Protein AF-A0A3G9ISR9-F1 (afdb_monomer)

Radius of gyration: 31.05 Å; Cα contacts (8 Å, |Δi|>4): 132; chains: 1; bounding box: 53×71×62 Å

Mean predicted aligned error: 17.69 Å

pLDDT: mean 74.48, std 16.29, range [47.75, 94.88]

Secondary structure (DSSP, 8-state):
---EEEEEEE-SSHHHHHHHHHHHHHTT---EEETTTEEEEEE-TTSHHHHHHHHHHTT-EEEEEEEE-HHHHHHHHH-------------S------------S------------

Foldseek 3Di:
DFFKKKWKKFAPFLVLQVVLCVVCVVVPWDWDDDPSGIIITIDGPVCVVVSCVSCVVSRIDTDDMDGPDPVVVVCVVVVPPDPPPPDDPDDPPPDDDDPDDDDDDDDDDDDDDDDDD

Sequence (117 aa):
MLDETALLFQFSDDKSAVLASQMLQELGYEPVIQQGQNVHIHLDGSDLTSALEIAQSHGGWLTTQSPITDACITDDAYHMDTIPIPAHVVNEDLIASEDIFDPDDRSYGYFSGDVHT

Nearest PDB structures (foldseek):
  4wk3-assembly1_A  TM=8.218E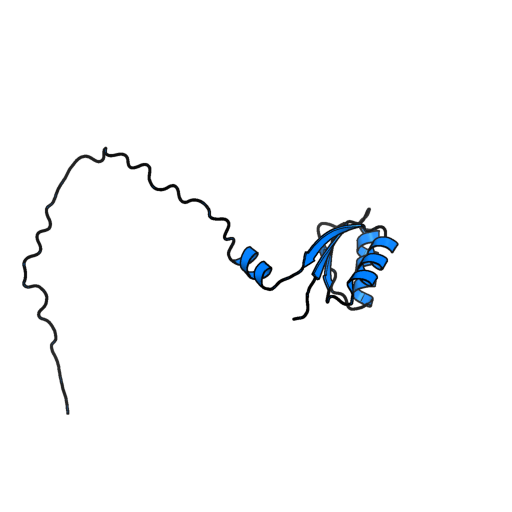-01  e=6.308E-03  Staphylococcus aureus subsp. aureus COL
  1lfp-assembly1_A  TM=5.781E-01  e=9.037E-02  Aquifex aeolicus
  6vz8-assembly1_S  TM=6.903E-01  e=2.492E-01  Arabidopsis thalian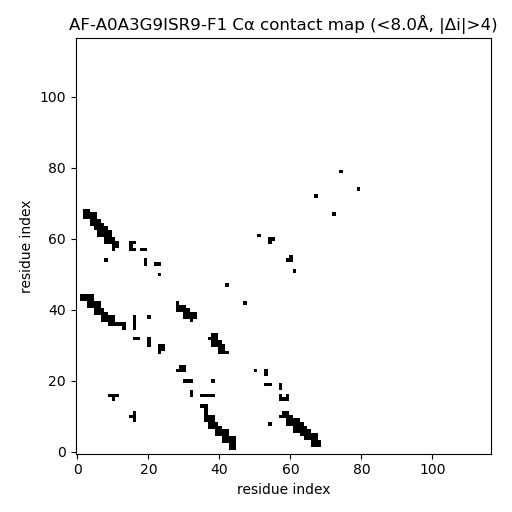a
  6xji-assembly1_D  TM=5.152E-01  e=7.013E-02  Staphylococcus aureus
  6u9h-assembly1_F  TM=5.955E-01  e=1.501E-01  Arabidopsis thaliana

Structure (mmCIF, N/CA/C/O backbone):
data_AF-A0A3G9ISR9-F1
#
_entry.id   AF-A0A3G9ISR9-F1
#
loop_
_atom_site.group_PDB
_atom_site.id
_atom_site.type_symbol
_atom_site.label_atom_id
_atom_site.label_alt_id
_atom_site.label_comp_id
_atom_site.label_asym_id
_atom_site.label_entity_id
_atom_site.label_seq_id
_atom_site.pdbx_PDB_ins_code
_atom_site.Cartn_x
_atom_site.Cartn_y
_atom_site.Cartn_z
_atom_site.occupancy
_atom_site.B_iso_or_equiv
_atom_site.auth_seq_id
_atom_site.auth_comp_id
_atom_site.auth_asym_id
_atom_site.auth_atom_id
_atom_site.pdbx_PDB_model_num
ATOM 1 N N . MET A 1 1 ? 5.814 -0.158 -21.602 1.00 48.81 1 MET A N 1
ATOM 2 C CA . MET A 1 1 ? 5.942 -0.779 -20.275 1.00 48.81 1 MET A CA 1
ATOM 3 C C . MET A 1 1 ? 5.162 0.122 -19.361 1.00 48.81 1 MET A C 1
ATOM 5 O O . MET A 1 1 ? 5.447 1.310 -19.370 1.00 48.81 1 MET A O 1
ATOM 9 N N . LEU A 1 2 ? 4.096 -0.400 -18.771 1.00 54.56 2 LEU A N 1
ATOM 10 C CA . LEU A 1 2 ? 3.383 0.297 -17.711 1.00 54.56 2 LEU A CA 1
ATOM 11 C C . LEU A 1 2 ? 4.189 0.009 -16.447 1.00 54.56 2 LEU A C 1
ATOM 13 O O . LEU A 1 2 ? 4.438 -1.156 -16.145 1.00 54.56 2 LEU A O 1
ATOM 17 N N . ASP A 1 3 ? 4.728 1.052 -15.826 1.00 65.75 3 ASP A N 1
ATOM 18 C CA . ASP A 1 3 ? 5.511 0.928 -14.602 1.00 65.75 3 ASP A CA 1
ATOM 19 C C . ASP A 1 3 ? 4.528 0.757 -13.438 1.00 65.75 3 ASP A C 1
ATOM 21 O O . ASP A 1 3 ? 4.090 1.730 -12.819 1.00 65.75 3 ASP A O 1
ATOM 25 N N . GLU A 1 4 ? 4.132 -0.489 -13.176 1.00 76.06 4 GLU A N 1
ATOM 26 C CA . GLU A 1 4 ? 3.257 -0.806 -12.053 1.00 76.06 4 GLU A CA 1
ATOM 27 C C . GLU A 1 4 ? 3.999 -0.530 -10.738 1.00 76.06 4 GLU A C 1
ATOM 29 O O . GLU A 1 4 ? 5.172 -0.862 -10.567 1.00 76.06 4 GLU A O 1
ATOM 34 N N . THR A 1 5 ? 3.341 0.126 -9.788 1.00 83.38 5 THR A N 1
ATOM 35 C CA . THR A 1 5 ? 3.923 0.475 -8.488 1.00 83.38 5 THR A CA 1
ATOM 36 C C . THR A 1 5 ? 3.051 -0.072 -7.371 1.00 83.38 5 THR A C 1
ATOM 38 O O . THR A 1 5 ? 1.862 0.226 -7.294 1.00 83.38 5 THR A O 1
ATOM 41 N N . ALA A 1 6 ? 3.656 -0.843 -6.471 1.00 87.31 6 ALA A N 1
ATOM 42 C CA . ALA A 1 6 ? 3.033 -1.296 -5.236 1.00 87.31 6 ALA A CA 1
ATOM 43 C C . ALA A 1 6 ? 3.296 -0.289 -4.115 1.00 87.31 6 ALA A C 1
ATOM 45 O O . ALA A 1 6 ? 4.454 0.051 -3.843 1.00 87.31 6 ALA A O 1
ATOM 46 N N . LEU A 1 7 ? 2.238 0.152 -3.432 1.00 89.62 7 LEU A N 1
ATOM 47 C CA . LEU A 1 7 ? 2.337 0.991 -2.238 1.00 89.62 7 LEU A CA 1
ATOM 48 C C . LEU A 1 7 ? 1.702 0.310 -1.032 1.00 89.62 7 LEU A C 1
ATOM 50 O O . LEU A 1 7 ? 0.570 -0.164 -1.099 1.00 89.62 7 LEU A O 1
ATOM 54 N N . LEU A 1 8 ? 2.408 0.350 0.095 1.00 91.75 8 LEU A N 1
ATOM 55 C CA . LEU A 1 8 ? 1.897 -0.047 1.400 1.00 91.75 8 LEU A CA 1
ATOM 56 C C . LEU A 1 8 ? 1.746 1.183 2.292 1.00 91.75 8 LEU A C 1
ATOM 58 O O . LEU A 1 8 ? 2.723 1.885 2.573 1.00 91.75 8 LEU A O 1
ATOM 62 N N . PHE A 1 9 ? 0.531 1.401 2.774 1.00 93.31 9 PHE A N 1
ATOM 63 C CA . PHE A 1 9 ? 0.187 2.460 3.710 1.00 93.31 9 PHE A CA 1
ATOM 64 C C . PHE A 1 9 ? -0.100 1.895 5.091 1.00 93.31 9 PHE A C 1
ATOM 66 O O . PHE A 1 9 ? -0.876 0.954 5.207 1.00 93.31 9 PHE A O 1
ATOM 73 N N . GLN A 1 10 ? 0.448 2.516 6.129 1.00 94.12 10 GLN A N 1
ATOM 74 C CA . GLN A 1 10 ? 0.117 2.234 7.524 1.00 94.12 10 GLN A CA 1
ATOM 75 C C . GLN A 1 10 ? -0.793 3.342 8.061 1.00 94.12 10 GLN A C 1
ATOM 77 O O . GLN A 1 10 ? -0.443 4.522 8.006 1.00 94.12 10 GLN A O 1
ATOM 82 N N . PHE A 1 11 ? -1.938 2.964 8.623 1.00 94.00 11 PHE A N 1
ATOM 83 C CA . PHE A 1 11 ? -2.886 3.867 9.274 1.00 94.00 11 PHE A CA 1
ATOM 84 C C . PHE A 1 11 ? -2.806 3.757 10.797 1.00 94.00 11 PHE A C 1
ATOM 86 O O . PHE A 1 11 ? -2.364 2.746 11.339 1.00 94.00 11 PHE A O 1
ATOM 93 N N . SER A 1 12 ? -3.258 4.808 11.486 1.00 90.06 12 SER A N 1
ATOM 94 C CA . SER A 1 12 ? -3.252 4.876 12.957 1.00 90.06 12 SER A CA 1
ATOM 95 C C . SER A 1 12 ? -4.306 3.972 13.612 1.00 90.06 12 SER A C 1
ATOM 97 O O . SER A 1 12 ? -4.178 3.614 14.783 1.00 90.06 12 SER A O 1
ATOM 99 N N . ASP A 1 13 ? -5.363 3.626 12.876 1.00 92.06 13 ASP A N 1
ATOM 100 C CA . ASP A 1 13 ? -6.474 2.806 13.345 1.00 92.06 13 ASP A CA 1
ATOM 101 C C . ASP A 1 13 ? -7.180 2.095 12.176 1.00 92.06 13 ASP A C 1
ATOM 103 O O . ASP A 1 13 ? -7.076 2.500 11.017 1.00 92.06 13 ASP A O 1
ATOM 107 N N . ASP A 1 14 ? -7.918 1.032 12.504 1.00 92.88 14 ASP A N 1
ATOM 108 C CA . ASP A 1 14 ? -8.649 0.188 11.546 1.00 92.88 14 ASP A CA 1
ATOM 109 C C . ASP A 1 14 ? -9.735 0.962 10.779 1.00 92.88 14 ASP A C 1
ATOM 111 O O . ASP A 1 14 ? -9.912 0.769 9.578 1.00 92.88 14 ASP A O 1
ATOM 115 N N . LYS A 1 15 ? -10.419 1.914 11.431 1.00 93.25 15 LYS A N 1
ATOM 116 C CA . LYS A 1 15 ? -11.483 2.689 10.772 1.00 93.25 15 LYS A CA 1
ATOM 117 C C . LYS A 1 15 ? -10.902 3.588 9.690 1.00 93.25 15 LYS A C 1
ATOM 119 O O . LYS A 1 15 ? -11.466 3.669 8.604 1.00 93.25 15 LYS A O 1
ATOM 124 N N . SER A 1 16 ? -9.781 4.241 9.979 1.00 93.56 16 SER A N 1
ATOM 125 C CA . SER A 1 16 ? -9.051 5.071 9.022 1.00 93.56 16 SER A CA 1
ATOM 126 C C . SER A 1 16 ? -8.574 4.259 7.812 1.00 93.56 16 SER A C 1
ATOM 128 O O . SER A 1 16 ? -8.774 4.696 6.679 1.00 93.56 16 SER A O 1
ATOM 130 N N . ALA A 1 17 ? -8.042 3.049 8.034 1.00 93.81 17 ALA A N 1
ATOM 131 C CA . ALA A 1 17 ? -7.655 2.133 6.956 1.00 93.81 17 ALA A CA 1
ATOM 132 C C . ALA A 1 17 ? -8.851 1.725 6.079 1.00 93.81 17 ALA A C 1
ATOM 134 O O . ALA A 1 17 ? -8.758 1.748 4.851 1.00 93.81 17 ALA A O 1
ATOM 135 N N . VAL A 1 18 ? -9.993 1.399 6.694 1.00 94.62 18 VAL A N 1
ATOM 136 C CA . VAL A 1 18 ? -11.225 1.043 5.974 1.00 94.62 18 VAL A CA 1
ATOM 137 C C . VAL A 1 18 ? -11.756 2.218 5.155 1.00 94.62 18 VAL A C 1
ATOM 139 O O . VAL A 1 18 ? -12.084 2.029 3.988 1.00 94.62 18 VAL A O 1
ATOM 142 N N . LEU A 1 19 ? -11.812 3.426 5.722 1.00 94.38 19 LEU A N 1
ATOM 143 C CA . LEU A 1 19 ? -12.302 4.615 5.015 1.00 94.38 19 LEU A CA 1
ATOM 144 C C . LEU A 1 19 ? -11.419 4.974 3.815 1.00 94.38 19 LEU A C 1
ATOM 146 O O . LEU A 1 19 ? -11.937 5.233 2.730 1.00 94.38 19 LEU A O 1
ATOM 150 N N . ALA A 1 20 ? -10.095 4.940 3.989 1.00 93.94 20 ALA A N 1
ATOM 151 C CA . ALA A 1 20 ? -9.160 5.169 2.893 1.00 93.94 20 ALA A CA 1
ATOM 152 C C . ALA A 1 20 ? -9.299 4.097 1.804 1.00 93.94 20 ALA A C 1
ATOM 154 O O . ALA A 1 20 ? -9.347 4.423 0.622 1.00 93.94 20 ALA A O 1
ATOM 155 N N . SER A 1 21 ? -9.416 2.825 2.200 1.00 93.12 21 SER A N 1
ATOM 156 C CA . SER A 1 21 ? -9.635 1.702 1.283 1.00 93.12 21 SER A CA 1
ATOM 157 C C . SER A 1 21 ? -10.937 1.857 0.489 1.00 93.12 21 SER A C 1
ATOM 159 O O . SER A 1 21 ? -10.942 1.686 -0.724 1.00 93.12 21 SER A O 1
ATOM 161 N N . GLN A 1 22 ? -12.033 2.270 1.129 1.00 94.88 22 GLN A N 1
ATOM 162 C CA . GLN A 1 22 ? -13.298 2.535 0.439 1.00 94.88 22 GLN A CA 1
ATOM 163 C C . GLN A 1 22 ? -13.157 3.652 -0.598 1.00 94.88 22 GLN A C 1
ATOM 165 O O . GLN A 1 22 ? -13.542 3.456 -1.746 1.00 94.88 22 GLN A O 1
ATOM 170 N N . MET A 1 23 ? -12.544 4.781 -0.229 1.00 93.31 23 MET A N 1
ATOM 171 C CA . MET A 1 23 ? -12.318 5.897 -1.154 1.00 93.31 23 MET A CA 1
ATOM 172 C C . MET A 1 23 ? -11.439 5.487 -2.345 1.00 93.31 23 MET A C 1
ATOM 174 O O . MET A 1 23 ? -11.712 5.847 -3.487 1.00 93.31 23 MET A O 1
ATOM 178 N N . LEU A 1 24 ? -10.386 4.707 -2.095 1.00 92.62 24 LEU A N 1
ATOM 179 C CA . LEU A 1 24 ? -9.527 4.170 -3.148 1.00 92.62 24 LEU A CA 1
ATOM 180 C C . LEU A 1 24 ? -10.328 3.226 -4.068 1.00 92.62 24 LEU A C 1
ATOM 182 O O . LEU A 1 24 ? -10.283 3.347 -5.289 1.00 92.62 24 LEU A O 1
ATOM 186 N N . GLN A 1 25 ? -11.143 2.338 -3.511 1.00 92.94 25 GLN A N 1
ATOM 187 C CA . GLN A 1 25 ? -11.977 1.449 -4.316 1.00 92.94 25 GLN A CA 1
ATOM 188 C C . GLN A 1 25 ? -13.007 2.213 -5.169 1.00 92.94 25 GLN A C 1
ATOM 190 O O . GLN A 1 25 ? -13.234 1.857 -6.323 1.00 92.94 25 GLN A O 1
ATOM 195 N N . GLU A 1 26 ? -13.583 3.299 -4.648 1.00 92.69 26 GLU A N 1
ATOM 196 C CA . GLU A 1 26 ? -14.507 4.172 -5.389 1.00 92.69 26 GLU A CA 1
ATOM 197 C C . GLU A 1 26 ? -13.851 4.868 -6.589 1.00 92.69 26 GLU A C 1
ATOM 199 O O . GLU A 1 26 ? -14.511 5.115 -7.600 1.00 92.69 26 GLU A O 1
ATOM 204 N N . LEU A 1 27 ? -12.554 5.159 -6.500 1.00 90.31 27 LEU A N 1
ATOM 205 C CA . LEU A 1 27 ? -11.776 5.772 -7.577 1.00 90.31 27 LEU A CA 1
ATOM 206 C C . LEU A 1 27 ? -11.225 4.751 -8.584 1.00 90.31 27 LEU A C 1
ATOM 208 O O . LEU A 1 27 ? -10.603 5.149 -9.566 1.00 9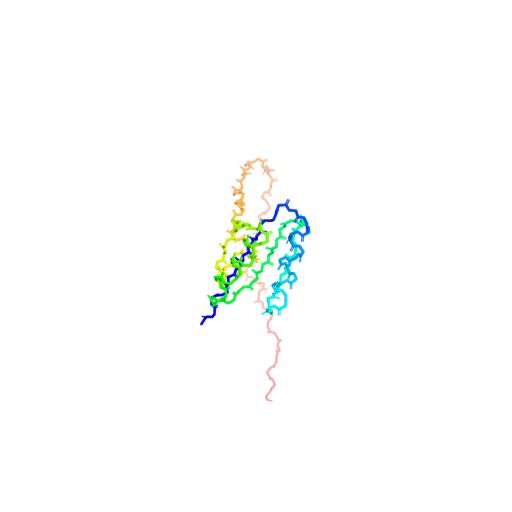0.31 27 LEU A O 1
ATOM 212 N N . GLY A 1 28 ? -11.487 3.457 -8.375 1.00 89.00 28 GLY A N 1
ATOM 213 C CA . GLY A 1 28 ? -11.090 2.378 -9.280 1.00 89.00 28 GLY A CA 1
ATOM 214 C C . GLY A 1 28 ? -9.776 1.687 -8.920 1.00 89.00 28 GLY A C 1
ATOM 215 O O . GLY A 1 28 ? -9.297 0.876 -9.708 1.00 89.00 28 GLY A O 1
ATOM 216 N N . TYR A 1 29 ? -9.203 1.968 -7.748 1.00 89.31 29 TYR A N 1
ATOM 217 C CA . TYR A 1 29 ? -8.063 1.211 -7.231 1.00 89.31 29 TYR A CA 1
ATOM 218 C C . TYR A 1 29 ? -8.512 -0.145 -6.662 1.00 89.31 29 TYR A C 1
ATOM 220 O O . TYR A 1 29 ? -9.678 -0.343 -6.313 1.00 89.31 29 TYR A O 1
ATOM 228 N N . GLU A 1 30 ? -7.561 -1.060 -6.469 1.00 90.31 30 GLU A N 1
ATOM 229 C CA . GLU A 1 30 ? -7.797 -2.369 -5.843 1.00 90.31 30 GLU A CA 1
ATOM 230 C C . GLU A 1 30 ? -7.088 -2.484 -4.478 1.00 90.31 30 GLU A C 1
ATOM 232 O O . GLU A 1 30 ? -6.065 -3.161 -4.358 1.00 90.31 30 GLU A O 1
ATOM 237 N N . PRO A 1 31 ? -7.582 -1.803 -3.424 1.00 91.25 31 PRO A N 1
ATOM 238 C CA . PRO A 1 31 ? -6.938 -1.830 -2.122 1.00 91.25 31 PRO A CA 1
ATOM 239 C C . PRO A 1 31 ? -7.181 -3.126 -1.351 1.00 91.25 31 PRO A C 1
ATOM 241 O O . PRO A 1 31 ? -8.300 -3.630 -1.252 1.00 91.25 31 PRO A O 1
ATOM 244 N N . VAL A 1 32 ? -6.118 -3.628 -0.724 1.00 91.50 32 VAL A N 1
ATOM 245 C CA . VAL A 1 32 ? -6.119 -4.834 0.106 1.00 91.50 32 VAL A CA 1
ATOM 246 C C . VAL A 1 32 ? -5.666 -4.481 1.516 1.00 91.50 32 VAL A C 1
ATOM 248 O O . VAL A 1 32 ? -4.529 -4.068 1.736 1.00 91.50 32 VAL A O 1
ATOM 251 N N . ILE A 1 33 ? -6.542 -4.680 2.501 1.00 90.12 33 ILE A N 1
ATOM 252 C CA . ILE A 1 33 ? -6.194 -4.466 3.909 1.00 90.12 33 ILE A CA 1
ATOM 253 C C . ILE A 1 33 ? -5.372 -5.661 4.411 1.00 90.12 33 ILE A C 1
ATOM 255 O O . ILE A 1 33 ? -5.842 -6.799 4.419 1.00 90.12 33 ILE A O 1
ATOM 259 N N . GLN A 1 34 ? -4.149 -5.399 4.865 1.00 83.31 34 GLN A N 1
ATOM 260 C CA . GLN A 1 34 ? -3.254 -6.356 5.508 1.00 83.31 34 GLN A CA 1
ATOM 261 C C . GLN A 1 34 ? -3.135 -6.037 7.003 1.00 83.31 34 GLN A C 1
ATOM 263 O O . GLN A 1 34 ? -2.951 -4.890 7.399 1.00 83.31 34 GLN A O 1
ATOM 268 N N . GLN A 1 35 ? -3.236 -7.055 7.863 1.00 75.94 35 GLN A N 1
ATOM 269 C CA . GLN A 1 35 ? -3.044 -6.912 9.318 1.00 75.94 35 GLN A CA 1
ATOM 270 C C . GLN A 1 35 ? -3.867 -5.765 9.971 1.00 75.94 35 GLN A C 1
ATOM 272 O O . GLN A 1 35 ? -3.438 -5.165 10.954 1.00 75.94 35 GLN A O 1
ATOM 277 N N . GLY A 1 36 ? -5.048 -5.445 9.423 1.00 78.25 36 GLY A N 1
ATOM 278 C CA . GLY A 1 36 ? -6.037 -4.485 9.949 1.00 78.25 36 GLY A CA 1
ATOM 279 C C . GLY A 1 36 ? -5.702 -2.997 9.779 1.00 78.25 36 GLY A C 1
ATOM 280 O O . GLY A 1 36 ? -6.593 -2.189 9.559 1.00 78.25 36 GLY A O 1
ATOM 281 N N . GLN A 1 37 ? -4.428 -2.616 9.849 1.00 86.94 37 GLN A N 1
ATOM 282 C CA . GLN A 1 37 ? -4.010 -1.206 9.787 1.00 86.94 37 GLN A CA 1
ATOM 283 C C . GLN A 1 37 ? -3.143 -0.886 8.572 1.00 86.94 37 GLN A C 1
ATOM 285 O O . GLN A 1 37 ? -2.824 0.282 8.355 1.00 86.94 37 GLN A O 1
ATOM 290 N N . ASN A 1 38 ? -2.758 -1.897 7.792 1.00 90.38 38 ASN A N 1
ATOM 291 C CA . ASN A 1 38 ? -2.009 -1.695 6.564 1.00 90.38 38 ASN A CA 1
ATOM 292 C C . ASN A 1 38 ? -2.935 -1.813 5.358 1.00 90.38 38 ASN A C 1
ATOM 294 O O . ASN A 1 38 ? -3.777 -2.704 5.310 1.00 90.38 38 ASN A O 1
ATOM 298 N N . VAL A 1 39 ? -2.769 -0.941 4.372 1.00 91.31 39 VAL A N 1
ATOM 299 C CA . VAL A 1 39 ? -3.484 -1.001 3.094 1.00 91.31 39 VAL A CA 1
ATOM 300 C C . VAL A 1 39 ? -2.452 -1.082 1.987 1.00 91.31 39 VAL A C 1
ATOM 302 O O . VAL A 1 39 ? -1.608 -0.200 1.849 1.00 91.31 39 VAL A O 1
ATOM 305 N N . HIS A 1 40 ? -2.518 -2.158 1.220 1.00 92.62 40 HIS A N 1
ATOM 306 C CA . HIS A 1 40 ? -1.676 -2.402 0.063 1.00 92.62 40 HIS A CA 1
ATOM 307 C C . HIS A 1 40 ? -2.462 -2.097 -1.213 1.00 92.62 40 HIS A C 1
ATOM 309 O O . HIS A 1 40 ? -3.598 -2.554 -1.335 1.00 92.62 40 HIS A O 1
ATOM 315 N N . ILE A 1 41 ? -1.882 -1.340 -2.145 1.00 89.81 41 ILE A N 1
ATOM 316 C CA . ILE A 1 41 ? -2.496 -1.024 -3.442 1.00 89.81 41 ILE A CA 1
ATOM 317 C C . ILE A 1 41 ? -1.480 -1.169 -4.580 1.00 89.81 41 ILE A C 1
ATOM 319 O O . ILE A 1 41 ? -0.300 -0.864 -4.398 1.00 89.81 41 ILE A O 1
ATOM 323 N N . HIS A 1 42 ? -1.954 -1.576 -5.758 1.00 88.44 42 HIS A N 1
ATOM 324 C CA . HIS A 1 42 ? -1.194 -1.519 -7.007 1.00 88.44 42 HIS A CA 1
ATOM 325 C C . HIS A 1 42 ? -1.668 -0.337 -7.851 1.00 88.44 42 HIS A C 1
ATOM 327 O O . HIS A 1 42 ? -2.866 -0.060 -7.926 1.00 88.44 42 HIS A O 1
ATOM 333 N N . LEU A 1 43 ? -0.719 0.364 -8.459 1.00 85.75 43 LEU A N 1
ATOM 334 C CA . LEU A 1 43 ? -0.939 1.589 -9.216 1.00 85.75 43 LEU A CA 1
ATOM 335 C C . LEU A 1 43 ? -0.291 1.497 -10.590 1.00 85.75 43 LEU A C 1
ATOM 337 O O . LEU A 1 43 ? 0.809 0.960 -10.701 1.00 85.75 43 LEU A O 1
ATOM 341 N N . ASP A 1 44 ? -0.899 2.143 -11.581 1.00 78.31 44 ASP A N 1
ATOM 342 C CA . ASP A 1 44 ? -0.174 2.603 -12.765 1.00 78.31 44 ASP A CA 1
ATOM 343 C C . ASP A 1 44 ? 0.454 3.977 -12.468 1.00 78.31 44 ASP A C 1
ATOM 345 O O . ASP A 1 44 ? -0.072 4.757 -11.667 1.00 78.31 44 ASP A O 1
ATOM 349 N N . GLY A 1 45 ? 1.605 4.283 -13.070 1.00 68.25 45 GLY A N 1
ATOM 350 C CA . GLY A 1 45 ? 2.440 5.436 -12.698 1.00 68.25 45 GLY A CA 1
ATOM 351 C C . GLY A 1 45 ? 1.750 6.816 -12.700 1.00 68.25 45 GLY A C 1
ATOM 352 O O . GLY A 1 45 ? 2.270 7.749 -12.084 1.00 68.25 45 GLY A O 1
ATOM 353 N N . SER A 1 46 ? 0.586 6.970 -13.341 1.00 69.81 46 SER A N 1
ATOM 354 C CA . SER A 1 46 ? -0.226 8.198 -13.332 1.00 69.81 46 SER A CA 1
ATOM 355 C C . SER A 1 46 ? -0.884 8.525 -11.992 1.00 69.81 46 SER A C 1
ATOM 357 O O . SER A 1 46 ? -1.187 9.691 -11.737 1.00 69.81 46 SER A O 1
ATOM 359 N N . ASP A 1 47 ? -1.089 7.533 -11.132 1.00 82.50 47 ASP A N 1
ATOM 360 C CA . ASP A 1 47 ? -2.030 7.640 -10.015 1.00 82.50 47 ASP A CA 1
ATOM 361 C C . ASP A 1 47 ? -1.362 7.747 -8.630 1.00 82.50 47 ASP A C 1
ATOM 363 O O . ASP A 1 47 ? -2.022 7.830 -7.590 1.00 82.50 47 ASP A O 1
ATOM 367 N N . LEU A 1 48 ? -0.025 7.825 -8.605 1.00 85.06 48 LEU A N 1
ATOM 368 C CA . LEU A 1 48 ? 0.780 7.900 -7.381 1.00 85.06 48 LEU A CA 1
ATOM 369 C C . LEU A 1 48 ? 0.396 9.083 -6.483 1.00 85.06 48 LEU A C 1
ATOM 371 O O . LEU A 1 48 ? 0.178 8.906 -5.285 1.00 85.06 48 LEU A O 1
ATOM 375 N N . THR A 1 49 ? 0.319 10.296 -7.033 1.00 89.44 49 THR A N 1
ATOM 376 C CA . THR A 1 49 ? 0.055 11.499 -6.226 1.00 89.44 49 THR A CA 1
ATOM 377 C C . THR A 1 49 ? -1.320 11.442 -5.572 1.00 89.44 49 THR A C 1
ATOM 379 O O . THR A 1 49 ? -1.427 11.677 -4.371 1.00 89.44 49 THR A O 1
ATOM 382 N N . SER A 1 50 ? -2.349 11.062 -6.329 1.00 89.75 50 SER A N 1
ATOM 383 C CA . SER A 1 50 ? -3.712 10.961 -5.811 1.00 89.75 50 SER A CA 1
ATOM 384 C C . SER A 1 50 ? -3.817 9.912 -4.707 1.00 89.75 50 SER A C 1
ATOM 386 O O . SER A 1 50 ? -4.377 10.196 -3.649 1.00 89.75 50 SER A O 1
ATOM 388 N N . ALA A 1 51 ? -3.212 8.736 -4.894 1.00 90.38 51 ALA A N 1
ATOM 389 C CA . ALA A 1 51 ? -3.178 7.704 -3.864 1.00 90.38 51 ALA A CA 1
ATOM 390 C C . ALA A 1 51 ? -2.499 8.180 -2.566 1.00 90.38 51 ALA A C 1
ATOM 392 O O . ALA A 1 51 ? -3.015 7.944 -1.469 1.00 90.38 51 ALA A O 1
ATOM 393 N N . LEU A 1 52 ? -1.371 8.893 -2.680 1.00 91.00 52 LEU A N 1
ATOM 394 C CA . LEU A 1 52 ? -0.6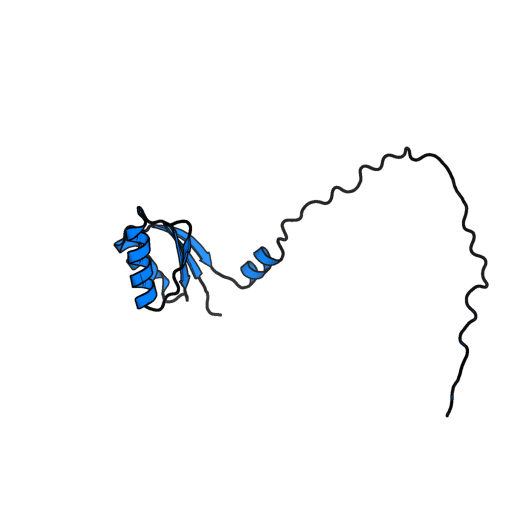61 9.461 -1.532 1.00 91.00 52 LEU A CA 1
ATOM 395 C C . LEU A 1 52 ? -1.500 10.501 -0.782 1.00 91.00 52 LEU A C 1
ATOM 397 O O . LEU A 1 52 ? -1.477 10.521 0.449 1.00 91.00 52 LEU A O 1
ATOM 401 N N . GLU A 1 53 ? -2.211 11.372 -1.498 1.00 92.38 53 GLU A N 1
ATOM 402 C CA . GLU A 1 53 ? -3.059 12.408 -0.899 1.00 92.38 53 GLU A CA 1
ATOM 403 C C . GLU A 1 53 ? -4.244 11.804 -0.146 1.00 92.38 53 GLU A C 1
ATOM 405 O O . GLU A 1 53 ? -4.525 12.209 0.983 1.00 92.38 53 GLU A O 1
ATOM 410 N N . ILE A 1 54 ? -4.903 10.801 -0.731 1.00 93.38 54 ILE A N 1
ATOM 411 C CA . ILE A 1 54 ? -6.026 10.104 -0.096 1.00 93.38 54 ILE A CA 1
ATOM 412 C C . ILE A 1 54 ? -5.554 9.431 1.190 1.00 93.38 54 ILE A C 1
ATOM 414 O O . ILE A 1 54 ? -6.123 9.677 2.255 1.00 93.38 54 ILE A O 1
ATOM 418 N N . ALA A 1 55 ? -4.481 8.636 1.123 1.00 92.38 55 ALA A N 1
ATOM 419 C CA . ALA A 1 55 ? -3.950 7.955 2.298 1.00 92.38 55 ALA A CA 1
ATOM 420 C C . ALA A 1 55 ? -3.620 8.955 3.419 1.00 92.38 55 ALA A C 1
ATOM 422 O O . ALA A 1 55 ? -4.077 8.780 4.549 1.00 92.38 55 ALA A O 1
ATOM 423 N N . GLN A 1 56 ? -2.924 10.052 3.101 1.00 92.00 56 GLN A N 1
ATOM 424 C CA . GLN A 1 56 ? -2.569 11.089 4.077 1.00 92.00 56 GLN A CA 1
ATOM 425 C C . GLN A 1 56 ? -3.782 11.835 4.644 1.00 92.00 56 GLN A C 1
ATOM 427 O O . GLN A 1 56 ? -3.816 12.109 5.844 1.00 92.00 56 GLN A O 1
ATOM 432 N N . SER A 1 57 ? -4.806 12.116 3.832 1.00 93.62 57 SER A N 1
ATOM 433 C CA . SER A 1 57 ? -6.053 12.739 4.297 1.00 93.62 57 SER A CA 1
ATOM 434 C C . SER A 1 57 ? -6.780 11.882 5.340 1.00 93.62 57 SER A C 1
ATOM 436 O O . SER A 1 57 ? -7.495 12.413 6.190 1.00 93.62 57 SER A O 1
ATOM 438 N N . HIS A 1 58 ? -6.585 10.564 5.292 1.00 90.75 58 HIS A N 1
ATOM 439 C CA . HIS A 1 58 ? -7.121 9.602 6.252 1.00 90.75 58 HIS A CA 1
ATOM 440 C C . HIS A 1 58 ? -6.109 9.216 7.349 1.00 90.75 58 HIS A C 1
ATOM 442 O O . HIS A 1 58 ? -6.351 8.283 8.108 1.00 90.75 58 HIS A O 1
ATOM 448 N N . GLY A 1 59 ? -4.982 9.929 7.474 1.00 88.56 59 GLY A N 1
ATOM 449 C CA . GLY A 1 59 ? -3.977 9.694 8.520 1.00 88.56 59 GLY A CA 1
ATOM 450 C C . GLY A 1 59 ? -3.048 8.504 8.262 1.00 88.56 59 GLY A C 1
ATOM 451 O O . GLY A 1 59 ? 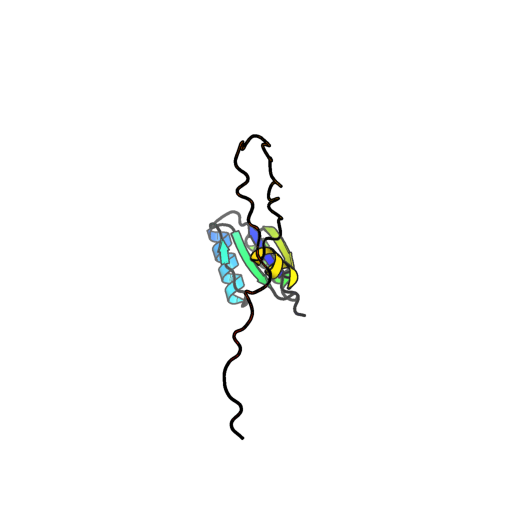-2.416 8.004 9.197 1.00 88.56 59 GLY A O 1
ATOM 452 N N . GLY A 1 60 ? -2.992 8.038 7.015 1.00 89.62 60 GLY A N 1
ATOM 453 C CA . GLY A 1 60 ? -2.083 7.007 6.535 1.00 89.62 60 GLY A CA 1
ATOM 454 C C . GLY A 1 60 ? -0.723 7.569 6.133 1.00 89.62 60 GLY A C 1
ATOM 455 O O . GLY A 1 60 ? -0.614 8.675 5.604 1.00 89.62 60 GLY A O 1
ATOM 456 N N . TRP A 1 61 ? 0.319 6.776 6.356 1.00 90.81 61 TRP A N 1
ATOM 457 C CA . TRP A 1 61 ? 1.695 7.093 5.980 1.00 90.81 61 TRP A CA 1
ATOM 458 C C . TRP A 1 61 ? 2.218 6.026 5.033 1.00 90.81 61 TRP A C 1
ATOM 460 O O . TRP A 1 61 ? 1.941 4.841 5.215 1.00 90.81 61 TRP A O 1
ATOM 470 N N . LEU A 1 62 ? 2.990 6.435 4.029 1.00 90.31 62 LEU A N 1
ATOM 471 C CA . LEU A 1 62 ? 3.648 5.495 3.132 1.00 90.31 62 LEU A CA 1
ATOM 472 C C . LEU A 1 62 ? 4.759 4.755 3.890 1.00 90.31 62 LEU A C 1
ATOM 474 O O . LEU A 1 62 ? 5.701 5.377 4.380 1.00 90.31 62 LEU A O 1
ATOM 478 N N . THR A 1 63 ? 4.651 3.431 3.972 1.00 86.94 63 THR A N 1
ATOM 479 C CA . THR A 1 63 ? 5.648 2.556 4.605 1.00 86.94 63 THR A CA 1
ATOM 480 C C . THR A 1 63 ? 6.582 1.942 3.575 1.00 86.94 63 THR A C 1
ATOM 482 O O . THR A 1 63 ? 7.785 1.836 3.806 1.00 86.94 63 THR A O 1
ATOM 485 N N . THR A 1 64 ? 6.045 1.523 2.432 1.00 81.06 64 THR A N 1
ATOM 486 C CA . THR A 1 64 ? 6.828 0.865 1.384 1.00 81.06 64 THR A CA 1
ATOM 487 C C . THR A 1 64 ? 6.310 1.283 0.021 1.00 81.06 64 THR A C 1
ATOM 489 O O . THR A 1 64 ? 5.105 1.282 -0.212 1.00 81.06 64 THR A O 1
ATOM 492 N N . GLN A 1 65 ? 7.235 1.629 -0.869 1.00 82.44 65 GLN A N 1
ATOM 493 C CA . GLN A 1 65 ? 6.986 1.834 -2.288 1.00 82.44 65 GLN A CA 1
ATOM 494 C C . GLN A 1 65 ? 7.933 0.915 -3.048 1.00 82.44 65 GLN A C 1
ATOM 496 O O . GLN A 1 65 ? 9.147 1.009 -2.867 1.00 82.44 65 GLN A O 1
ATOM 501 N N . SER A 1 66 ? 7.381 0.039 -3.882 1.00 73.88 66 SER A N 1
ATOM 502 C CA . SER A 1 66 ? 8.167 -0.852 -4.729 1.00 73.88 66 SER A CA 1
ATOM 503 C C . SER A 1 66 ? 7.717 -0.710 -6.181 1.00 73.88 66 SER A C 1
ATOM 505 O O . SER A 1 66 ? 6.530 -0.906 -6.458 1.00 73.88 66 SER A O 1
ATOM 507 N N . PRO A 1 67 ? 8.616 -0.358 -7.116 1.00 63.16 67 PRO A N 1
ATOM 508 C CA . PRO A 1 67 ? 8.314 -0.495 -8.530 1.00 63.16 67 PRO A CA 1
ATOM 509 C C . PRO A 1 67 ? 8.203 -1.991 -8.850 1.00 63.16 67 PRO A C 1
ATOM 511 O O . PRO A 1 67 ? 9.167 -2.746 -8.698 1.00 63.16 67 PRO A O 1
ATOM 514 N N . ILE A 1 68 ? 7.029 -2.429 -9.291 1.00 60.28 68 ILE A N 1
ATOM 515 C CA . ILE A 1 68 ? 6.794 -3.780 -9.797 1.00 60.28 68 ILE A CA 1
ATOM 516 C C . ILE A 1 68 ? 7.438 -3.834 -11.186 1.00 60.28 68 ILE A C 1
ATOM 518 O O . ILE A 1 68 ? 6.825 -3.574 -12.213 1.00 60.28 68 ILE A O 1
ATOM 522 N N . THR A 1 69 ? 8.739 -4.106 -11.213 1.00 51.78 69 THR A N 1
ATOM 523 C CA . THR A 1 69 ? 9.450 -4.448 -12.449 1.00 51.78 69 THR A CA 1
ATOM 524 C C . THR A 1 69 ? 9.273 -5.948 -12.690 1.00 51.78 69 THR A C 1
ATOM 526 O O . THR A 1 69 ? 9.355 -6.708 -11.729 1.00 51.78 69 THR A O 1
ATOM 529 N N . ASP A 1 70 ? 9.104 -6.405 -13.937 1.00 47.75 70 ASP A N 1
ATOM 530 C CA . ASP A 1 70 ? 9.036 -7.836 -14.318 1.00 47.75 70 ASP A CA 1
ATOM 531 C C . ASP A 1 70 ? 10.103 -8.719 -13.625 1.00 47.75 70 ASP A C 1
ATOM 533 O O . ASP A 1 70 ? 9.858 -9.880 -13.304 1.00 47.75 70 ASP A O 1
ATOM 537 N N . ALA A 1 71 ? 11.280 -8.154 -13.325 1.00 50.38 71 ALA A N 1
ATOM 538 C CA . ALA A 1 71 ? 12.365 -8.823 -12.603 1.00 50.38 71 ALA A CA 1
ATOM 539 C C . ALA A 1 71 ? 12.041 -9.183 -11.133 1.00 50.38 71 ALA A C 1
ATOM 541 O O . ALA A 1 71 ? 12.619 -10.126 -10.596 1.00 50.38 71 ALA A O 1
ATOM 542 N N . CYS A 1 72 ? 11.123 -8.463 -10.481 1.00 48.19 72 CYS A N 1
ATOM 543 C CA . CYS A 1 72 ? 10.712 -8.690 -9.091 1.00 48.19 72 CYS A CA 1
ATOM 544 C C . CYS A 1 72 ? 9.843 -9.955 -8.964 1.00 48.19 72 CYS A C 1
ATOM 546 O O . CYS A 1 72 ? 10.057 -10.772 -8.075 1.00 48.19 72 CYS A O 1
ATOM 548 N N . ILE A 1 73 ? 8.946 -10.196 -9.932 1.00 51.44 73 ILE A N 1
ATOM 549 C CA . ILE A 1 73 ? 8.091 -11.397 -9.968 1.00 51.44 73 ILE A CA 1
ATOM 550 C C . ILE A 1 73 ? 8.943 -12.668 -10.110 1.00 51.44 73 ILE A C 1
ATOM 552 O O . ILE A 1 73 ? 8.627 -13.709 -9.532 1.00 51.44 73 ILE A O 1
ATOM 556 N N . THR A 1 74 ? 10.048 -12.592 -10.858 1.00 53.56 74 THR A N 1
ATOM 557 C CA . THR A 1 74 ? 10.989 -13.711 -10.981 1.00 53.56 74 THR A CA 1
ATOM 558 C C . THR A 1 74 ? 11.835 -13.933 -9.728 1.00 53.56 74 THR A C 1
ATOM 560 O O . THR A 1 74 ? 12.193 -15.072 -9.455 1.00 53.56 74 THR A O 1
ATOM 563 N N . ASP A 1 75 ? 12.136 -12.899 -8.945 1.00 54.53 75 ASP A N 1
ATOM 564 C CA . ASP A 1 75 ? 12.970 -13.039 -7.744 1.00 54.53 75 ASP A CA 1
ATOM 565 C C . ASP A 1 75 ? 12.205 -13.720 -6.594 1.00 54.53 75 ASP A C 1
ATOM 567 O O . ASP A 1 75 ? 12.684 -14.710 -6.036 1.00 54.53 75 ASP A O 1
ATOM 571 N N . ASP A 1 76 ? 10.959 -13.302 -6.334 1.00 56.38 76 ASP A N 1
ATOM 572 C CA . ASP A 1 76 ? 10.088 -13.932 -5.328 1.00 56.38 76 ASP A CA 1
ATOM 573 C C . ASP A 1 76 ? 9.745 -15.396 -5.670 1.00 56.38 76 ASP A C 1
ATOM 575 O O . ASP A 1 76 ? 9.702 -16.255 -4.784 1.00 56.38 76 ASP A O 1
ATOM 579 N N . ALA A 1 77 ? 9.519 -15.710 -6.954 1.00 56.69 77 ALA A N 1
ATOM 580 C CA . ALA A 1 77 ? 9.158 -17.060 -7.397 1.00 56.69 77 ALA A CA 1
ATOM 581 C C . ALA A 1 77 ? 10.346 -18.038 -7.423 1.00 56.69 77 ALA A C 1
ATOM 583 O O . ALA A 1 77 ? 10.151 -19.239 -7.215 1.00 56.69 77 ALA A O 1
ATOM 584 N N . TYR A 1 78 ? 11.562 -17.549 -7.693 1.00 56.44 78 TYR A N 1
ATOM 585 C CA . TYR A 1 78 ? 12.761 -18.385 -7.802 1.00 56.44 78 TYR A CA 1
ATOM 586 C C . TYR A 1 78 ? 13.692 -18.322 -6.595 1.00 56.44 78 TYR A C 1
ATOM 588 O O . TYR A 1 78 ? 14.635 -19.112 -6.586 1.00 56.44 78 TYR A O 1
ATOM 596 N N . HIS A 1 79 ? 13.437 -17.448 -5.608 1.00 55.31 79 HIS A N 1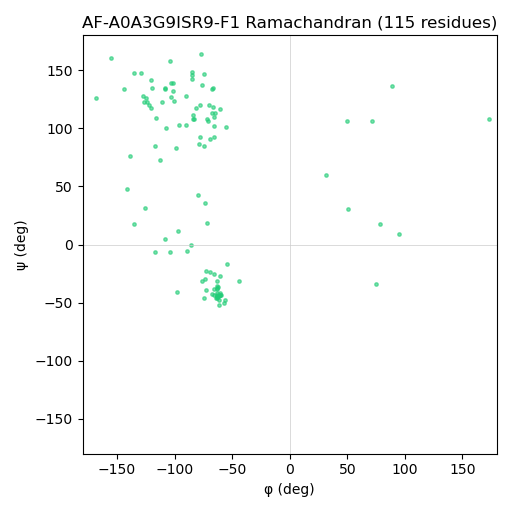
ATOM 597 C CA . HIS A 1 79 ? 14.191 -17.310 -4.355 1.00 55.31 79 HIS A CA 1
ATOM 598 C C . HIS A 1 79 ? 15.672 -17.663 -4.560 1.00 55.31 79 HIS A C 1
ATOM 600 O O . HIS A 1 79 ? 16.191 -18.628 -3.996 1.00 55.31 79 HIS A O 1
ATOM 606 N N . MET A 1 80 ? 16.349 -16.920 -5.447 1.00 55.06 80 MET A N 1
ATOM 607 C CA . MET A 1 80 ? 17.763 -17.146 -5.777 1.00 55.06 80 MET A CA 1
ATOM 608 C C . MET A 1 80 ? 18.707 -16.718 -4.639 1.00 55.06 80 MET A C 1
ATOM 610 O O . MET A 1 80 ? 19.914 -16.568 -4.848 1.00 55.06 80 MET A O 1
ATOM 614 N N . ASP A 1 81 ? 18.184 -16.583 -3.416 1.00 58.50 81 ASP A N 1
ATOM 615 C CA . ASP A 1 81 ? 18.977 -16.630 -2.199 1.00 58.50 81 ASP A CA 1
ATOM 616 C C . ASP A 1 81 ? 19.534 -18.051 -2.075 1.00 58.50 81 ASP A C 1
ATOM 618 O O . ASP A 1 81 ? 18.895 -19.021 -1.662 1.00 58.50 81 ASP A O 1
ATOM 622 N N . THR A 1 82 ? 20.737 -18.176 -2.615 1.00 61.72 82 THR A N 1
ATOM 623 C CA . THR A 1 82 ? 21.514 -19.396 -2.704 1.00 61.72 82 THR A CA 1
ATOM 624 C C . THR A 1 82 ? 21.667 -19.965 -1.301 1.00 61.72 82 THR A C 1
ATOM 626 O O . THR A 1 82 ? 22.522 -19.505 -0.552 1.00 61.72 82 THR A O 1
ATOM 629 N N . ILE A 1 83 ? 20.880 -20.984 -0.939 1.00 62.69 83 ILE A N 1
ATOM 630 C CA . ILE A 1 83 ? 21.175 -21.791 0.247 1.00 62.69 83 ILE A CA 1
ATOM 631 C C . ILE A 1 83 ? 22.488 -22.510 -0.080 1.00 62.69 83 ILE A C 1
ATOM 633 O O . ILE A 1 83 ? 22.490 -23.372 -0.967 1.00 62.69 83 ILE A O 1
ATOM 637 N N . PRO A 1 84 ? 23.628 -22.164 0.547 1.00 63.72 84 PRO A N 1
ATOM 638 C CA . PRO A 1 84 ? 24.873 -22.833 0.228 1.00 63.72 84 PRO A CA 1
ATOM 639 C C . PRO A 1 84 ? 24.723 -24.291 0.652 1.00 63.72 84 PRO A C 1
ATOM 641 O O . PRO A 1 84 ? 24.606 -24.593 1.839 1.00 63.72 84 PRO A O 1
ATOM 644 N N . ILE A 1 85 ? 24.710 -25.206 -0.318 1.00 62.91 85 ILE A N 1
ATOM 645 C CA . ILE A 1 85 ? 24.846 -26.629 -0.024 1.00 62.91 85 ILE A CA 1
ATOM 646 C C . ILE A 1 85 ? 26.275 -26.807 0.494 1.00 62.91 85 ILE A C 1
ATOM 648 O O . ILE A 1 85 ? 27.217 -26.573 -0.271 1.00 62.91 85 ILE A O 1
ATOM 652 N N . PRO A 1 86 ? 26.482 -27.168 1.774 1.00 69.00 86 PRO A N 1
ATOM 653 C CA . PRO A 1 86 ? 27.824 -27.386 2.280 1.00 69.00 86 PRO A CA 1
ATOM 654 C C . PRO A 1 86 ? 28.457 -28.512 1.464 1.00 69.00 86 PRO A C 1
ATOM 656 O O . PRO A 1 86 ? 27.970 -29.644 1.451 1.00 69.00 86 PRO A O 1
ATOM 659 N N . ALA A 1 87 ? 29.532 -28.193 0.746 1.00 65.50 87 ALA A N 1
ATOM 660 C CA . ALA A 1 87 ? 30.297 -29.176 0.007 1.00 65.50 87 ALA A CA 1
ATOM 661 C C . ALA A 1 87 ? 31.030 -30.073 1.017 1.00 65.50 87 ALA A C 1
ATOM 663 O O . ALA A 1 87 ? 32.124 -29.747 1.445 1.00 65.50 87 ALA A O 1
ATOM 664 N N . HIS A 1 88 ? 30.385 -31.170 1.412 1.00 64.12 88 HIS A N 1
ATOM 665 C CA . HIS A 1 88 ? 30.989 -32.409 1.908 1.00 64.12 88 HIS A CA 1
ATOM 666 C C . HIS A 1 88 ? 32.051 -32.268 3.026 1.00 64.12 88 HIS A C 1
ATOM 668 O O . HIS A 1 88 ? 33.219 -31.996 2.760 1.00 64.12 88 HIS A O 1
ATOM 674 N N . VAL A 1 89 ? 31.708 -32.620 4.275 1.00 62.22 89 VAL A N 1
ATOM 675 C CA . VAL A 1 89 ? 32.732 -33.131 5.211 1.00 62.22 89 VAL A CA 1
ATOM 676 C C . VAL A 1 89 ? 32.990 -34.586 4.822 1.00 62.22 89 VAL A C 1
ATOM 678 O O . VAL A 1 89 ? 32.254 -35.487 5.221 1.00 62.22 89 VAL A O 1
ATOM 681 N N . VAL A 1 90 ? 33.985 -34.806 3.965 1.00 55.34 90 VAL A N 1
ATOM 682 C CA . VAL A 1 90 ? 34.481 -36.147 3.639 1.00 55.34 90 VAL A CA 1
ATOM 683 C C . VAL A 1 90 ? 35.233 -36.663 4.866 1.00 55.34 90 VAL A C 1
ATOM 685 O O . VAL A 1 90 ? 36.329 -36.198 5.157 1.00 55.34 90 VAL A O 1
ATOM 688 N N . ASN A 1 91 ? 34.639 -37.601 5.606 1.00 59.72 91 ASN A N 1
ATOM 689 C CA . ASN A 1 91 ? 35.389 -38.423 6.554 1.00 59.72 91 ASN A CA 1
ATOM 690 C C . ASN A 1 91 ? 35.989 -39.594 5.768 1.00 59.72 91 ASN A C 1
ATOM 692 O O . ASN A 1 91 ? 35.256 -40.472 5.314 1.00 59.72 91 ASN A O 1
ATOM 696 N N . GLU A 1 92 ? 37.309 -39.616 5.617 1.00 62.44 92 GLU A N 1
ATOM 697 C CA . GLU A 1 92 ? 38.088 -40.667 4.939 1.00 62.44 92 GLU A CA 1
ATOM 698 C C . GLU A 1 92 ? 38.191 -41.964 5.775 1.00 62.44 92 GLU A C 1
ATOM 700 O O . GLU A 1 92 ? 39.217 -42.635 5.776 1.00 62.44 92 GLU A O 1
ATOM 705 N N . ASP A 1 93 ? 37.136 -42.320 6.513 1.00 62.97 93 ASP A N 1
ATOM 706 C CA . ASP A 1 93 ? 37.141 -43.413 7.501 1.00 62.97 93 ASP A CA 1
ATOM 707 C C . ASP A 1 93 ? 36.023 -44.450 7.245 1.00 62.97 93 ASP A C 1
ATOM 709 O O . ASP A 1 93 ? 35.478 -45.071 8.157 1.00 62.97 93 ASP A O 1
ATOM 713 N N . LEU A 1 94 ? 35.656 -44.654 5.974 1.00 55.00 94 LEU A N 1
ATOM 714 C CA . LEU A 1 94 ? 34.861 -45.806 5.522 1.00 55.00 94 LEU A CA 1
ATOM 715 C C . LEU A 1 94 ? 35.804 -46.863 4.941 1.00 55.00 94 LEU A C 1
ATOM 717 O O . 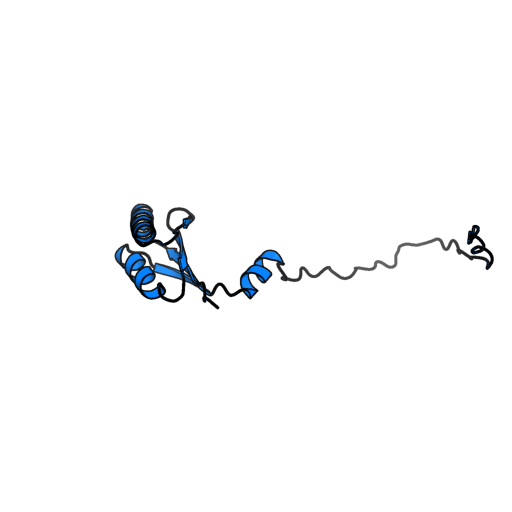LEU A 1 94 ? 36.068 -46.938 3.744 1.00 55.00 94 LEU A O 1
ATOM 721 N N . ILE A 1 95 ? 36.357 -47.653 5.852 1.00 53.59 95 ILE A N 1
ATOM 722 C CA . ILE A 1 95 ? 37.273 -48.761 5.595 1.00 53.59 95 ILE A CA 1
ATOM 723 C C . ILE A 1 95 ? 36.546 -49.910 4.859 1.00 53.59 95 ILE A C 1
ATOM 725 O O . ILE A 1 95 ? 35.494 -50.361 5.304 1.00 53.59 95 ILE A O 1
ATOM 729 N N . ALA A 1 96 ? 37.209 -50.426 3.813 1.00 54.06 96 ALA A N 1
ATOM 730 C CA . ALA A 1 96 ? 37.125 -51.769 3.214 1.00 54.06 96 ALA A CA 1
ATOM 731 C C . ALA A 1 96 ? 35.870 -52.184 2.416 1.00 54.06 96 ALA A C 1
ATOM 733 O O . ALA A 1 96 ? 34.874 -52.614 2.984 1.00 54.06 96 ALA A O 1
ATOM 734 N N . SER A 1 97 ? 36.004 -52.243 1.084 1.00 54.44 97 SER A N 1
ATOM 735 C CA . 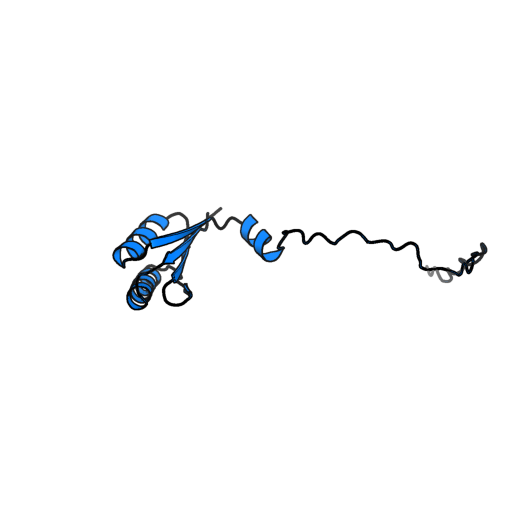SER A 1 97 ? 36.301 -53.494 0.348 1.00 54.44 97 SER A CA 1
ATOM 736 C C . SER A 1 97 ? 36.211 -53.246 -1.167 1.00 54.44 97 SER A C 1
ATOM 738 O O . SER A 1 97 ? 35.118 -53.072 -1.702 1.00 54.44 97 SER A O 1
ATOM 740 N N . GLU A 1 98 ? 37.357 -53.218 -1.851 1.00 52.22 98 GLU A N 1
ATOM 741 C CA . GLU A 1 98 ? 37.458 -53.226 -3.316 1.00 52.22 98 GLU A CA 1
ATOM 742 C C . GLU A 1 98 ? 36.936 -54.559 -3.875 1.00 52.22 98 GLU A C 1
ATOM 744 O O . GLU A 1 98 ? 37.637 -55.568 -3.836 1.00 52.22 98 GLU A O 1
ATOM 749 N N . ASP A 1 99 ? 35.713 -54.564 -4.405 1.00 55.19 99 ASP A N 1
ATOM 750 C CA . ASP A 1 99 ? 35.278 -55.577 -5.369 1.00 55.19 99 ASP A CA 1
ATOM 751 C C . ASP A 1 99 ? 35.466 -54.971 -6.768 1.00 55.19 99 ASP A C 1
ATOM 753 O O . ASP A 1 99 ? 34.768 -54.041 -7.182 1.00 55.19 99 ASP A O 1
ATOM 757 N N . ILE A 1 100 ? 36.532 -55.407 -7.435 1.00 55.47 100 ILE A N 1
ATOM 758 C CA . ILE A 1 100 ? 37.012 -54.895 -8.719 1.00 55.47 100 ILE A CA 1
ATOM 759 C C . ILE A 1 100 ? 36.034 -55.353 -9.811 1.00 55.47 100 ILE A C 1
ATOM 761 O O . ILE A 1 100 ? 36.002 -56.528 -10.170 1.00 55.47 100 ILE A O 1
ATOM 765 N N . PHE A 1 101 ? 35.236 -54.433 -10.356 1.00 58.44 101 PHE A N 1
ATOM 766 C CA . PHE A 1 101 ? 34.388 -54.700 -11.520 1.00 58.44 101 PHE A CA 1
ATOM 767 C C . PHE A 1 101 ? 35.214 -54.557 -12.810 1.00 58.44 101 PHE A C 1
ATOM 769 O O . PHE A 1 101 ? 35.565 -53.441 -13.191 1.00 58.44 101 PHE A O 1
ATOM 776 N N . ASP A 1 102 ? 35.518 -55.679 -13.470 1.00 58.59 102 ASP A N 1
ATOM 777 C CA . ASP A 1 102 ? 36.279 -55.744 -14.729 1.00 58.59 102 ASP A CA 1
ATOM 778 C C . ASP A 1 102 ? 35.331 -56.104 -15.902 1.00 58.59 102 ASP A C 1
ATOM 780 O O . ASP A 1 102 ? 34.906 -57.260 -16.019 1.00 58.59 102 ASP A O 1
ATOM 784 N N . PRO A 1 103 ? 34.881 -55.133 -16.723 1.00 56.47 103 PRO A N 1
ATOM 785 C CA . PRO A 1 103 ? 33.956 -55.404 -17.822 1.00 56.47 103 PRO A CA 1
ATOM 786 C C . PRO A 1 103 ? 34.696 -55.875 -19.086 1.00 56.47 103 PRO A C 1
ATOM 788 O O . PRO A 1 103 ? 35.320 -55.079 -19.783 1.00 56.47 103 PRO A O 1
ATOM 791 N N . ASP A 1 104 ? 34.568 -57.162 -19.422 1.00 56.09 104 ASP A N 1
ATOM 792 C CA . ASP A 1 104 ? 35.147 -57.754 -20.639 1.00 56.09 104 ASP A CA 1
ATOM 793 C C . ASP A 1 104 ? 34.376 -57.359 -21.933 1.00 56.09 104 ASP A C 1
ATOM 795 O O . ASP A 1 104 ? 33.151 -57.186 -21.949 1.00 56.09 104 ASP A O 1
ATOM 799 N N . ASP A 1 105 ? 35.106 -57.232 -23.046 1.00 59.00 105 ASP A N 1
ATOM 800 C CA . ASP A 1 105 ? 34.790 -56.454 -24.269 1.00 59.00 105 ASP A CA 1
ATOM 801 C C . ASP A 1 105 ? 33.802 -57.110 -25.274 1.00 59.00 105 ASP A C 1
ATOM 803 O O . ASP A 1 105 ? 34.026 -57.117 -26.485 1.00 59.00 105 ASP A O 1
ATOM 807 N N . ARG A 1 106 ? 32.697 -57.736 -24.833 1.00 56.25 106 ARG A N 1
ATOM 808 C CA . ARG A 1 106 ? 31.766 -58.435 -25.770 1.00 56.25 106 ARG A CA 1
ATOM 809 C C . ARG A 1 106 ? 30.266 -58.212 -25.572 1.00 56.25 106 ARG A C 1
ATOM 811 O O . ARG A 1 106 ? 29.461 -58.970 -26.110 1.00 56.25 106 ARG A O 1
ATOM 818 N N . SER A 1 107 ? 29.858 -57.171 -24.851 1.00 62.38 107 SER A N 1
ATOM 819 C CA . SER A 1 107 ? 28.452 -57.031 -24.425 1.00 62.38 107 SER A CA 1
ATOM 820 C C . SER A 1 107 ? 27.501 -56.296 -25.392 1.00 62.38 107 SER A C 1
ATOM 822 O O . SER A 1 107 ? 26.295 -56.286 -25.164 1.00 62.38 107 SER A O 1
ATOM 824 N N . TYR A 1 108 ? 27.963 -55.713 -26.505 1.00 59.09 108 TYR A N 1
ATOM 825 C CA . TYR A 1 108 ? 27.070 -54.943 -27.391 1.00 59.09 108 TYR A CA 1
ATOM 826 C C . TYR A 1 108 ? 26.959 -55.549 -28.792 1.00 59.09 108 TYR A C 1
ATOM 828 O O . TYR A 1 108 ? 27.649 -55.154 -29.725 1.00 59.09 108 TYR A O 1
ATOM 836 N N . GLY A 1 109 ? 26.051 -56.518 -28.935 1.00 60.06 109 GLY A N 1
ATOM 837 C CA . GLY A 1 109 ? 25.770 -57.210 -30.196 1.00 60.06 109 GLY A CA 1
ATOM 838 C C . GLY A 1 109 ? 24.289 -57.518 -30.415 1.00 60.06 109 GLY A C 1
ATOM 839 O O . GLY A 1 109 ? 23.955 -58.649 -30.751 1.00 60.06 109 GLY A O 1
ATOM 840 N N . TYR A 1 110 ? 23.392 -56.544 -30.216 1.00 61.91 110 TYR A N 1
ATOM 841 C CA . TYR A 1 110 ? 21.955 -56.752 -30.438 1.00 61.91 110 TYR A CA 1
ATOM 842 C C . TYR A 1 110 ? 21.287 -55.552 -31.126 1.00 61.91 110 TYR A C 1
ATOM 844 O O . TYR A 1 110 ? 20.566 -54.775 -30.509 1.00 61.91 110 TYR A O 1
ATOM 852 N N . PHE A 1 111 ? 21.504 -55.404 -32.433 1.00 54.16 111 PHE A N 1
ATOM 853 C CA . PHE A 1 111 ? 20.505 -54.768 -33.292 1.00 54.16 111 PHE A CA 1
ATOM 854 C C . PHE A 1 111 ? 20.034 -55.834 -34.280 1.00 54.16 111 PHE A C 1
ATOM 856 O O . PHE A 1 111 ? 20.790 -56.311 -35.122 1.00 54.16 111 PHE A O 1
ATOM 863 N N . SER A 1 112 ? 18.801 -56.296 -34.106 1.00 60.59 112 SER A N 1
ATOM 864 C CA . SER A 1 112 ? 18.183 -57.273 -34.993 1.00 60.59 112 SER A CA 1
ATOM 865 C C . SER A 1 112 ? 16.836 -56.737 -35.449 1.00 60.59 112 SER A C 1
ATOM 867 O O . SER A 1 112 ? 16.013 -56.369 -34.613 1.00 60.59 112 SER A O 1
ATOM 869 N N . GLY A 1 113 ? 16.652 -56.733 -36.771 1.00 57.81 113 GLY A N 1
ATOM 870 C CA . GLY A 1 113 ? 15.374 -56.580 -37.465 1.00 57.81 113 GLY A CA 1
ATOM 871 C C . GLY A 1 113 ? 14.983 -55.132 -37.770 1.00 57.81 113 GLY A C 1
ATOM 872 O O . GLY A 1 113 ? 15.085 -54.256 -36.924 1.00 57.81 113 GLY A O 1
ATOM 873 N N . ASP A 1 114 ? 14.489 -54.783 -38.949 1.00 61.03 114 ASP A N 1
ATOM 874 C CA . ASP A 1 114 ? 14.288 -55.520 -40.197 1.00 61.03 114 ASP A CA 1
ATOM 875 C C . ASP A 1 114 ? 13.947 -54.424 -41.227 1.00 61.03 114 ASP A C 1
ATOM 877 O O . ASP A 1 114 ? 13.070 -53.600 -40.955 1.00 61.03 114 ASP A O 1
ATOM 881 N N . VAL A 1 115 ? 14.652 -54.326 -42.361 1.00 65.00 115 VAL A N 1
ATOM 882 C CA . VAL A 1 115 ? 14.311 -53.330 -43.395 1.00 65.00 115 VAL A CA 1
ATOM 883 C C . VAL A 1 115 ? 13.316 -53.987 -44.344 1.00 65.00 115 VAL A C 1
ATOM 885 O O . VAL A 1 115 ? 13.680 -54.834 -45.154 1.00 65.00 115 VAL A O 1
ATOM 888 N N . HIS A 1 116 ? 12.038 -53.649 -44.207 1.00 53.91 116 HIS A N 1
ATOM 889 C CA . HIS A 1 116 ? 11.048 -53.989 -45.223 1.00 53.91 116 HIS A CA 1
ATOM 890 C C . HIS A 1 116 ? 10.785 -52.751 -46.088 1.00 53.91 116 HIS A C 1
ATOM 892 O O . HIS A 1 116 ? 10.505 -51.666 -45.580 1.00 53.91 116 HIS A O 1
ATOM 898 N N . THR A 1 117 ? 11.011 -52.978 -47.382 1.00 67.62 117 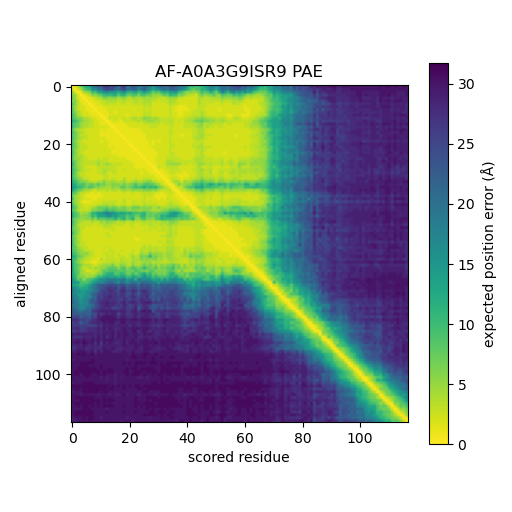THR A N 1
ATOM 899 C CA . THR A 1 117 ? 11.011 -52.098 -48.565 1.00 67.62 117 THR A CA 1
ATOM 900 C C . THR A 1 117 ? 9.780 -51.234 -48.756 1.00 67.62 117 THR A C 1
ATOM 902 O O . THR A 1 117 ? 8.670 -51.762 -48.524 1.00 67.62 117 THR A O 1
#

Solvent-accessible surface area (backbone atoms only — not comparable to full-atom values): 7425 Å² total; per-residue (Å²): 133,81,57,32,31,40,38,32,30,43,28,89,39,50,67,37,32,48,52,37,37,50,54,40,40,76,74,71,43,66,58,44,78,43,94,62,25,30,38,36,34,64,37,55,73,88,46,56,67,61,53,54,51,49,34,43,76,44,56,26,41,84,74,45,80,44,75,56,44,78,69,53,64,52,43,74,76,59,54,77,72,73,74,79,73,79,83,67,91,79,72,97,76,80,80,86,79,91,77,84,85,80,86,74,98,73,84,85,86,83,87,79,86,79,92,80,131

Organism: NCBI:txid1712516